Protein AF-A0A2V6ZH81-F1 (afdb_monomer)

Structure (mmCIF, N/CA/C/O backbone):
data_AF-A0A2V6ZH81-F1
#
_entry.id   AF-A0A2V6ZH81-F1
#
loop_
_atom_site.group_PDB
_atom_site.id
_atom_site.type_symbol
_atom_site.label_atom_id
_atom_site.label_alt_id
_atom_site.label_comp_id
_atom_site.label_asym_id
_atom_site.label_entity_id
_atom_site.label_seq_id
_atom_site.pdbx_PDB_ins_code
_atom_site.Cartn_x
_atom_site.Cartn_y
_atom_site.Cartn_z
_atom_site.occupancy
_atom_site.B_iso_or_equiv
_atom_site.auth_seq_id
_atom_site.auth_comp_id
_atom_site.auth_asym_id
_atom_site.auth_atom_id
_atom_site.pdbx_PDB_model_num
ATOM 1 N N . TYR A 1 1 ? -0.610 17.097 5.868 1.00 61.41 1 TYR A N 1
ATOM 2 C CA . TYR A 1 1 ? 0.342 16.097 6.418 1.00 61.41 1 TYR A CA 1
ATOM 3 C C . TYR A 1 1 ? -0.357 15.306 7.524 1.00 61.41 1 TYR A C 1
ATOM 5 O O . TYR A 1 1 ? -1.317 15.846 8.054 1.00 61.41 1 TYR A O 1
ATOM 13 N N . LYS A 1 2 ? 0.050 14.070 7.861 1.00 79.56 2 LYS A N 1
ATOM 14 C CA . LYS A 1 2 ? -0.647 13.115 8.773 1.00 79.56 2 LYS A CA 1
ATOM 15 C C . LYS A 1 2 ? -0.713 13.567 10.258 1.00 79.56 2 LYS A C 1
ATOM 17 O O . LYS A 1 2 ? -0.324 12.849 11.176 1.00 79.56 2 LYS A O 1
ATOM 22 N N . GLY A 1 3 ? -1.156 14.799 10.498 1.00 78.38 3 GLY A N 1
ATOM 23 C CA . GLY A 1 3 ? -1.036 15.551 11.746 1.00 78.38 3 GLY A CA 1
ATOM 24 C C . GLY A 1 3 ? -2.349 15.889 12.443 1.00 78.38 3 GLY A C 1
ATOM 25 O O . GLY A 1 3 ? -2.319 16.682 13.372 1.00 78.38 3 GLY A O 1
ATOM 26 N N . GLY A 1 4 ? -3.470 15.288 12.033 1.00 86.31 4 GLY A N 1
ATOM 27 C CA . GLY A 1 4 ? -4.742 15.406 12.755 1.00 86.31 4 GLY A CA 1
ATOM 28 C C . GLY A 1 4 ? -4.708 14.771 14.158 1.00 86.31 4 GLY A C 1
ATOM 29 O O . GLY A 1 4 ? -3.678 14.223 14.556 1.00 86.31 4 GLY A O 1
ATOM 30 N N . PRO A 1 5 ? -5.815 14.822 14.917 1.00 88.38 5 PRO A N 1
ATOM 31 C CA . PRO A 1 5 ? -5.906 14.250 16.265 1.00 88.38 5 PRO A CA 1
ATOM 32 C C . PRO A 1 5 ? -5.495 12.768 16.346 1.00 88.38 5 PRO A C 1
ATOM 34 O O . PRO A 1 5 ? -5.657 12.018 15.382 1.00 88.38 5 PRO A O 1
ATOM 37 N N . ASN A 1 6 ? -5.014 12.309 17.514 1.00 91.88 6 ASN A N 1
ATOM 38 C CA . ASN A 1 6 ? -4.603 10.905 17.715 1.00 91.88 6 ASN A CA 1
ATOM 39 C C . ASN A 1 6 ? -5.769 9.911 17.872 1.00 91.88 6 ASN A C 1
ATOM 41 O O . ASN A 1 6 ? -5.601 8.829 18.429 1.00 91.88 6 ASN A O 1
ATOM 45 N N . SER A 1 7 ? -6.966 10.266 17.411 1.00 93.56 7 SER A N 1
ATOM 46 C CA . SER A 1 7 ? -8.150 9.409 17.464 1.00 93.56 7 SER A CA 1
ATOM 47 C C . SER A 1 7 ? -8.265 8.470 16.259 1.00 93.56 7 SER A C 1
ATOM 49 O O . SER A 1 7 ? -8.911 7.434 16.386 1.00 93.56 7 SER A O 1
ATOM 51 N N . GLY A 1 8 ? -7.600 8.775 15.140 1.00 91.44 8 GLY A N 1
ATOM 52 C CA . GLY A 1 8 ? -7.647 7.959 13.924 1.00 91.44 8 GLY A CA 1
ATOM 53 C C . GLY A 1 8 ? -7.014 6.569 14.069 1.00 91.44 8 GLY A C 1
ATOM 54 O O . GLY A 1 8 ? -6.008 6.398 14.764 1.00 91.44 8 GLY A O 1
ATOM 55 N N . VAL A 1 9 ? -7.600 5.600 13.363 1.00 94.19 9 VAL A N 1
ATOM 56 C CA . VAL A 1 9 ? -7.074 4.245 13.151 1.00 94.19 9 VAL A CA 1
ATOM 57 C C . VAL A 1 9 ? -6.932 4.046 11.647 1.00 94.19 9 VAL A C 1
ATOM 59 O O . VAL A 1 9 ? -7.850 4.363 10.894 1.00 94.19 9 VAL A O 1
ATOM 62 N N . PHE A 1 10 ? -5.771 3.573 11.206 1.00 94.75 10 PHE A N 1
ATOM 63 C CA . PHE A 1 10 ? -5.413 3.531 9.792 1.00 94.75 10 PHE A CA 1
ATOM 64 C C . PHE A 1 10 ? -5.088 2.106 9.355 1.00 94.75 10 PHE A C 1
ATOM 66 O O . PHE A 1 10 ? -4.421 1.362 10.076 1.00 94.75 10 PHE A O 1
ATOM 73 N N . ILE A 1 11 ? -5.492 1.758 8.138 1.00 95.19 11 ILE A N 1
ATOM 74 C CA . ILE A 1 11 ? -5.024 0.560 7.450 1.00 95.19 11 ILE A CA 1
ATOM 75 C C . ILE A 1 11 ? -4.342 0.975 6.148 1.00 95.19 11 ILE A C 1
ATOM 77 O O . ILE A 1 11 ? -4.889 1.748 5.363 1.00 95.19 11 ILE A O 1
ATOM 81 N N . GLN A 1 12 ? -3.121 0.495 5.940 1.00 96.94 12 GLN A N 1
ATOM 82 C CA . GLN A 1 12 ? -2.424 0.593 4.667 1.00 96.94 12 GLN A CA 1
ATOM 83 C C . GLN A 1 12 ? -2.463 -0.775 4.002 1.00 96.94 12 GLN A C 1
ATOM 85 O O . GLN A 1 12 ? -1.902 -1.731 4.531 1.00 96.94 12 GLN A O 1
ATOM 90 N N . ILE A 1 13 ? -3.088 -0.851 2.834 1.00 97.00 13 ILE A N 1
ATOM 91 C CA . ILE A 1 13 ? -3.173 -2.073 2.038 1.00 97.00 13 ILE A CA 1
ATOM 92 C C . ILE A 1 13 ? -2.262 -1.912 0.822 1.00 97.00 13 ILE A C 1
ATOM 94 O O . ILE A 1 13 ? -2.344 -0.910 0.113 1.00 97.00 13 ILE A O 1
ATOM 98 N N . ILE A 1 14 ? -1.383 -2.884 0.606 1.00 97.25 14 ILE A N 1
ATOM 99 C CA . ILE A 1 14 ? -0.455 -2.946 -0.529 1.00 97.25 14 ILE A CA 1
ATOM 100 C C . ILE A 1 14 ? -0.500 -4.328 -1.178 1.00 97.25 14 ILE A C 1
ATOM 102 O O . ILE A 1 14 ? -0.969 -5.289 -0.573 1.00 97.25 14 ILE A O 1
ATOM 106 N N . CYS A 1 15 ? 0.015 -4.433 -2.393 1.00 97.00 15 CYS A N 1
ATOM 107 C CA . CYS A 1 15 ? 0.167 -5.676 -3.138 1.00 97.00 15 CYS A CA 1
ATOM 108 C C . CYS A 1 15 ? 1.462 -5.620 -3.949 1.00 97.00 15 CYS A C 1
ATOM 110 O O . CYS A 1 15 ? 2.053 -4.541 -4.072 1.00 97.00 15 CYS A O 1
ATOM 112 N N . ASP A 1 16 ? 1.856 -6.754 -4.521 1.00 94.94 16 ASP A N 1
ATOM 113 C CA . ASP A 1 16 ? 2.927 -6.770 -5.514 1.00 94.94 16 ASP A CA 1
ATOM 114 C C . ASP A 1 16 ? 2.486 -6.013 -6.779 1.00 94.94 16 ASP A C 1
ATOM 116 O O . ASP A 1 16 ? 1.291 -5.891 -7.068 1.00 94.94 16 ASP A O 1
ATOM 120 N N . ASP A 1 17 ? 3.454 -5.488 -7.526 1.00 91.06 17 ASP A N 1
ATOM 121 C CA . ASP A 1 17 ? 3.237 -4.816 -8.807 1.00 91.06 17 ASP A CA 1
ATOM 122 C C . ASP A 1 17 ? 3.614 -5.785 -9.942 1.00 91.06 17 ASP A C 1
ATOM 124 O O . ASP A 1 17 ? 4.800 -5.916 -10.245 1.00 91.06 17 ASP A O 1
ATOM 128 N N . PRO A 1 18 ? 2.649 -6.512 -10.548 1.00 86.75 18 PRO A N 1
ATOM 129 C CA . PRO A 1 18 ? 2.954 -7.506 -11.582 1.00 86.75 18 PRO A CA 1
ATOM 130 C C . PRO A 1 18 ? 3.545 -6.872 -12.849 1.00 86.75 18 PRO A C 1
ATOM 132 O O . PRO A 1 18 ? 4.415 -7.465 -13.482 1.00 86.75 18 PRO A O 1
ATOM 135 N N . ASP A 1 19 ? 3.124 -5.647 -13.172 1.00 90.19 19 ASP A N 1
ATOM 136 C CA . ASP A 1 19 ? 3.620 -4.858 -14.300 1.00 90.19 19 ASP A CA 1
ATOM 137 C C . ASP A 1 19 ? 4.567 -3.750 -13.806 1.00 90.19 19 ASP A C 1
ATOM 139 O O . ASP A 1 19 ? 4.240 -2.558 -13.819 1.00 90.19 19 ASP A O 1
ATOM 143 N N . ASP A 1 20 ? 5.747 -4.140 -13.319 1.00 92.69 20 ASP A N 1
ATOM 144 C CA . ASP A 1 20 ? 6.709 -3.198 -12.742 1.00 92.69 20 ASP A CA 1
ATOM 145 C C . ASP A 1 20 ? 7.538 -2.462 -13.812 1.00 92.69 20 ASP A C 1
ATOM 147 O O . ASP A 1 20 ? 8.582 -2.924 -14.280 1.00 92.69 20 ASP A O 1
ATOM 151 N N . LEU A 1 21 ? 7.057 -1.287 -14.222 1.00 95.69 21 LEU A N 1
ATOM 152 C CA . LEU A 1 21 ? 7.675 -0.497 -15.286 1.00 95.69 21 LEU A CA 1
ATOM 153 C C . LEU A 1 21 ? 8.937 0.248 -14.810 1.00 95.69 21 LEU A C 1
ATOM 155 O O . LEU A 1 21 ? 8.924 0.865 -13.741 1.00 95.69 21 LEU A O 1
ATOM 159 N N . PRO A 1 22 ? 10.020 0.296 -15.609 1.00 97.00 22 PRO A N 1
ATOM 160 C CA . PRO A 1 22 ? 11.193 1.098 -15.279 1.00 97.00 22 PRO A CA 1
ATOM 161 C C . PRO A 1 22 ? 10.865 2.595 -15.328 1.00 97.00 22 PRO A C 1
ATOM 163 O O . PRO A 1 22 ? 10.146 3.063 -16.213 1.00 97.00 22 PRO A O 1
ATOM 166 N N . VAL A 1 23 ? 11.448 3.380 -14.419 1.00 97.19 23 VAL A N 1
ATOM 167 C CA . VAL A 1 23 ? 11.367 4.843 -14.506 1.00 97.19 23 VAL A CA 1
ATOM 168 C C . VAL A 1 23 ? 12.394 5.332 -15.537 1.00 97.19 23 VAL A C 1
ATOM 170 O O . VAL A 1 23 ? 13.584 5.033 -15.387 1.00 97.19 23 VAL A O 1
ATOM 173 N N . PRO A 1 24 ? 11.994 6.108 -16.565 1.00 97.38 24 PRO A N 1
ATOM 174 C CA . PRO A 1 24 ? 12.913 6.576 -17.601 1.00 97.38 24 PRO A CA 1
ATOM 175 C C . PRO A 1 24 ? 14.150 7.285 -17.029 1.00 97.38 24 PRO A C 1
ATOM 177 O O . PRO A 1 24 ? 14.044 8.205 -16.217 1.00 97.38 24 PRO A O 1
ATOM 180 N N . GLY A 1 25 ? 15.340 6.841 -17.448 1.00 97.44 25 GLY A N 1
ATOM 181 C CA . GLY A 1 25 ? 16.621 7.417 -17.020 1.00 97.44 25 GLY A CA 1
ATOM 182 C C . GLY A 1 25 ? 17.015 7.135 -15.562 1.00 97.44 25 GLY A C 1
ATOM 183 O O . GLY A 1 25 ? 17.950 7.758 -15.055 1.00 97.44 25 GLY A O 1
ATOM 184 N N . ARG A 1 26 ? 16.328 6.225 -14.860 1.00 97.25 26 ARG A N 1
ATOM 185 C CA . ARG A 1 26 ? 16.630 5.844 -13.469 1.00 97.25 26 ARG A CA 1
ATOM 186 C C . ARG A 1 26 ? 16.964 4.356 -13.360 1.00 97.25 26 ARG A C 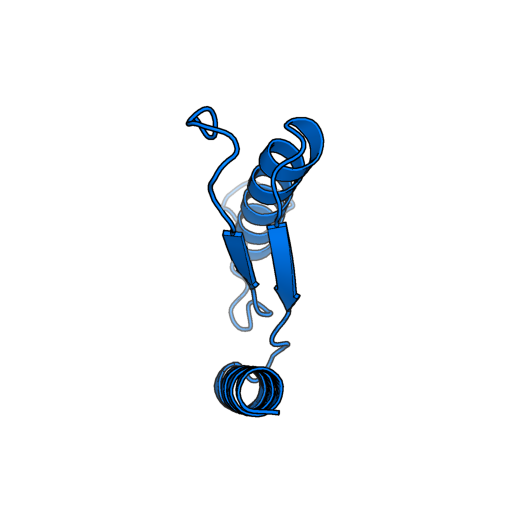1
ATOM 188 O O . ARG A 1 26 ? 16.661 3.565 -14.241 1.00 97.25 26 ARG A O 1
ATOM 195 N N . ARG A 1 27 ? 17.603 3.978 -12.246 1.00 95.88 27 ARG A N 1
ATOM 196 C CA . ARG A 1 27 ? 17.977 2.583 -11.926 1.00 95.88 27 ARG A CA 1
ATOM 197 C C . ARG A 1 27 ? 16.889 1.811 -11.168 1.00 95.88 27 ARG A C 1
ATOM 199 O O . ARG A 1 27 ? 17.143 0.703 -10.717 1.00 95.88 27 ARG A O 1
ATOM 206 N N . TYR A 1 28 ? 15.726 2.419 -10.964 1.00 95.56 28 TYR A N 1
ATOM 207 C CA . TYR A 1 28 ? 14.611 1.847 -10.216 1.00 95.56 28 TYR A CA 1
ATOM 208 C C . TYR A 1 28 ? 13.329 1.913 -11.044 1.00 95.56 28 TYR A C 1
ATOM 210 O O . TYR A 1 28 ? 13.235 2.662 -12.020 1.00 95.56 28 TYR A O 1
ATOM 218 N N . SER A 1 29 ? 12.343 1.132 -10.629 1.00 97.62 29 SER A N 1
ATOM 219 C CA . SER A 1 29 ? 11.041 1.006 -11.267 1.00 97.62 29 SER A CA 1
ATOM 220 C C . SER A 1 29 ? 9.949 1.791 -10.533 1.00 97.62 29 SER A C 1
ATOM 222 O O . SER A 1 29 ? 10.158 2.313 -9.431 1.00 97.62 29 SER A O 1
ATOM 224 N N . PHE A 1 30 ? 8.778 1.916 -11.152 1.00 96.06 30 PHE A N 1
ATOM 225 C CA . PHE A 1 30 ? 7.623 2.576 -10.549 1.00 96.06 30 PHE A CA 1
ATOM 226 C C . PHE A 1 30 ? 7.079 1.799 -9.346 1.00 96.06 30 PHE A C 1
ATOM 228 O O . PHE A 1 30 ? 6.663 2.438 -8.377 1.00 96.06 30 PHE A O 1
ATOM 235 N N . GLY A 1 31 ? 7.156 0.468 -9.339 1.00 95.69 31 GLY A N 1
ATOM 236 C CA . GLY A 1 31 ? 6.831 -0.368 -8.183 1.00 95.69 31 GLY A CA 1
ATOM 237 C C . GLY A 1 31 ? 7.730 -0.056 -6.988 1.00 95.69 31 GLY A C 1
ATOM 238 O O . GLY A 1 31 ? 7.238 0.134 -5.875 1.00 95.69 31 GLY A O 1
ATOM 239 N N . VAL A 1 32 ? 9.035 0.158 -7.210 1.00 95.94 32 VAL A N 1
ATOM 240 C CA . VAL A 1 32 ? 9.949 0.630 -6.149 1.00 95.94 32 VAL A CA 1
ATOM 241 C C . VAL A 1 32 ? 9.521 1.998 -5.612 1.00 95.94 32 VAL A C 1
ATOM 243 O O . VAL A 1 32 ? 9.507 2.203 -4.396 1.00 95.94 32 VAL A O 1
ATOM 246 N N . VAL A 1 33 ? 9.134 2.936 -6.483 1.00 96.25 33 VAL A N 1
ATOM 247 C CA . VAL A 1 33 ? 8.655 4.265 -6.056 1.00 96.25 33 VAL A CA 1
ATOM 248 C C . VAL A 1 33 ? 7.364 4.149 -5.242 1.00 96.25 33 VAL A C 1
ATOM 250 O O . VAL A 1 33 ? 7.267 4.744 -4.167 1.00 96.25 33 VAL A O 1
ATOM 253 N N . LYS A 1 34 ? 6.394 3.357 -5.707 1.00 95.69 34 LYS A N 1
ATOM 254 C CA . LYS A 1 34 ? 5.118 3.105 -5.023 1.00 95.69 34 LYS A CA 1
ATOM 255 C C . LYS A 1 34 ? 5.342 2.471 -3.649 1.00 95.69 34 LYS A C 1
ATOM 257 O O . LYS A 1 34 ? 4.804 2.958 -2.651 1.00 95.69 34 LYS A O 1
ATOM 262 N N . ALA A 1 35 ? 6.191 1.448 -3.569 1.00 95.38 35 ALA A N 1
ATOM 263 C CA . ALA A 1 35 ? 6.555 0.797 -2.315 1.00 95.38 35 ALA A CA 1
ATOM 264 C C . ALA A 1 35 ? 7.245 1.768 -1.342 1.00 95.38 35 ALA A C 1
ATOM 266 O O . ALA A 1 35 ? 6.917 1.785 -0.151 1.00 95.38 35 ALA A O 1
ATOM 267 N N . ALA A 1 36 ? 8.157 2.609 -1.839 1.00 96.31 36 ALA A N 1
ATOM 268 C CA . ALA A 1 36 ? 8.846 3.612 -1.033 1.00 96.31 36 ALA A CA 1
ATOM 269 C C . ALA A 1 36 ? 7.884 4.680 -0.487 1.00 96.31 36 ALA A C 1
ATOM 271 O O . ALA A 1 36 ? 7.968 5.027 0.693 1.00 96.31 36 ALA A O 1
ATOM 272 N N . GLN A 1 37 ? 6.943 5.163 -1.303 1.00 95.88 37 GLN A N 1
ATOM 273 C CA . GLN A 1 37 ? 5.923 6.121 -0.867 1.00 95.88 37 GLN A CA 1
ATOM 274 C C . GLN A 1 37 ? 4.992 5.516 0.187 1.00 95.88 37 GLN A C 1
ATOM 276 O O . GLN A 1 37 ? 4.795 6.119 1.243 1.00 95.88 37 GLN A O 1
ATOM 281 N N . ALA A 1 38 ? 4.490 4.299 -0.043 1.00 96.50 38 ALA A N 1
ATOM 282 C CA . ALA A 1 38 ? 3.669 3.589 0.936 1.00 96.50 38 ALA A CA 1
ATOM 283 C C . ALA A 1 38 ? 4.422 3.411 2.267 1.00 96.50 38 ALA A C 1
ATOM 285 O O . ALA A 1 38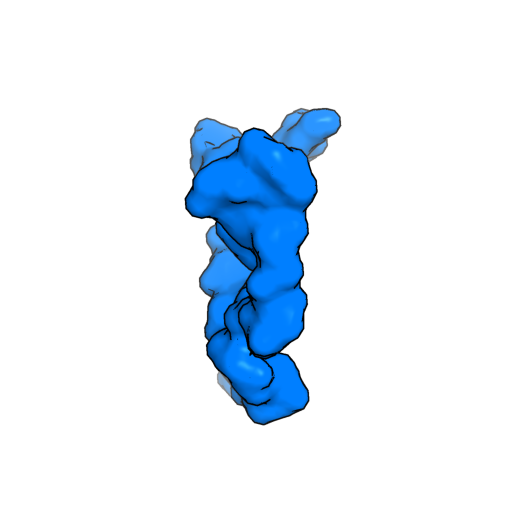 ? 3.891 3.705 3.340 1.00 96.50 38 ALA A O 1
ATOM 286 N N . LEU A 1 39 ? 5.691 3.005 2.221 1.00 96.44 39 LEU A N 1
ATOM 287 C CA . LEU A 1 39 ? 6.498 2.859 3.429 1.00 96.44 39 LEU A CA 1
ATOM 288 C C . LEU A 1 39 ? 6.718 4.195 4.156 1.00 96.44 39 LEU A C 1
ATOM 290 O O . LEU A 1 39 ? 6.602 4.242 5.381 1.00 96.44 39 LEU A O 1
ATOM 294 N N . GLY A 1 40 ? 7.009 5.275 3.426 1.00 96.69 40 GLY A N 1
ATOM 295 C CA . GLY A 1 40 ? 7.150 6.617 3.998 1.00 96.69 40 GLY A CA 1
ATOM 296 C C . GLY A 1 40 ? 5.872 7.077 4.697 1.00 96.69 40 GLY A C 1
ATOM 297 O O . GLY A 1 40 ? 5.910 7.568 5.824 1.00 96.69 40 GLY A O 1
ATOM 298 N N . ASP A 1 41 ? 4.723 6.825 4.079 1.00 95.44 41 ASP A N 1
ATOM 299 C CA . ASP A 1 41 ? 3.423 7.131 4.657 1.00 95.44 41 ASP A CA 1
ATOM 300 C C . ASP A 1 41 ? 3.161 6.390 5.967 1.00 95.44 41 ASP A C 1
ATOM 302 O O . ASP A 1 41 ? 2.689 6.996 6.934 1.00 95.44 41 ASP A O 1
ATOM 306 N N . PHE A 1 42 ? 3.491 5.101 6.013 1.00 96.56 42 PHE A N 1
ATOM 307 C CA . PHE A 1 42 ? 3.327 4.286 7.210 1.00 96.56 42 PHE A CA 1
ATOM 308 C C . PHE A 1 42 ? 4.270 4.728 8.335 1.00 96.56 42 PHE A C 1
ATOM 310 O O . PHE A 1 42 ? 3.829 4.887 9.472 1.00 96.56 42 PHE A O 1
ATOM 317 N N . ARG A 1 43 ? 5.539 5.017 8.020 1.00 96.06 43 ARG A N 1
ATOM 318 C CA . ARG A 1 43 ? 6.523 5.504 9.003 1.00 96.06 43 ARG A CA 1
ATOM 319 C C . ARG A 1 43 ? 6.073 6.791 9.680 1.00 96.06 43 ARG A C 1
ATOM 321 O O . ARG A 1 43 ? 6.106 6.868 10.901 1.00 96.06 43 ARG A O 1
ATOM 328 N N . VAL A 1 44 ? 5.540 7.748 8.922 1.00 95.56 44 VAL A N 1
ATOM 329 C CA . VAL A 1 44 ? 5.022 9.000 9.498 1.00 95.56 44 VAL A CA 1
ATOM 330 C C . VAL A 1 44 ? 3.853 8.748 10.465 1.00 95.56 44 VAL A C 1
ATOM 332 O O . VAL A 1 44 ? 3.699 9.482 11.443 1.00 95.56 44 VAL A O 1
ATOM 335 N N . LEU A 1 45 ? 3.014 7.731 10.220 1.00 95.12 45 LEU A N 1
ATOM 336 C CA . LEU A 1 45 ? 1.974 7.323 11.176 1.00 95.12 45 LEU A CA 1
ATOM 337 C C . LEU A 1 45 ? 2.598 6.729 12.447 1.00 95.12 45 LEU A C 1
ATOM 339 O O . LEU A 1 45 ? 2.212 7.124 13.547 1.00 95.12 45 LEU A O 1
ATOM 343 N N . GLN A 1 46 ? 3.573 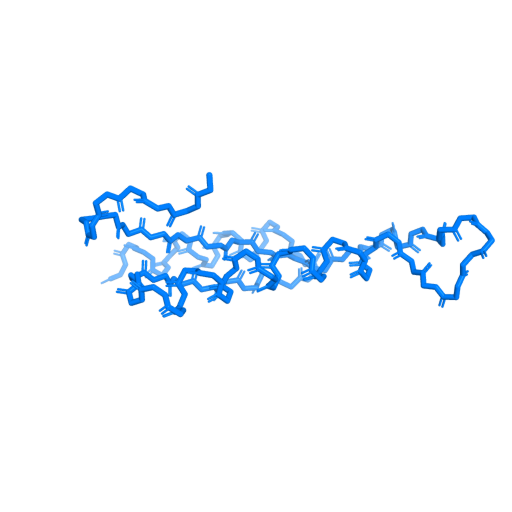5.830 12.303 1.00 93.50 46 GLN A N 1
ATOM 344 C CA . GLN A 1 46 ? 4.252 5.190 13.434 1.00 93.50 46 GLN A CA 1
ATOM 345 C C . GLN A 1 46 ? 5.005 6.198 14.312 1.00 93.50 46 GLN A C 1
ATOM 347 O O . GLN A 1 46 ? 4.810 6.214 15.524 1.00 93.50 46 GLN A O 1
ATOM 352 N N . GLU A 1 47 ? 5.798 7.085 13.710 1.00 94.50 47 GLU A N 1
ATOM 353 C CA . GLU A 1 47 ? 6.571 8.128 14.404 1.00 94.50 47 GLU A CA 1
ATOM 354 C C . GLU A 1 47 ? 5.683 9.081 15.215 1.00 94.50 47 GLU A C 1
ATOM 356 O O . GLU A 1 47 ? 6.105 9.640 16.223 1.00 94.50 47 GLU A O 1
ATOM 361 N N . ARG A 1 48 ? 4.424 9.254 14.800 1.00 93.19 48 ARG A N 1
ATOM 362 C CA . ARG A 1 48 ? 3.429 10.086 15.493 1.00 93.19 48 ARG A CA 1
ATOM 363 C C . ARG A 1 48 ? 2.572 9.306 16.492 1.00 93.19 48 ARG A C 1
ATOM 365 O O . ARG A 1 48 ? 1.576 9.847 16.978 1.00 93.19 48 ARG A O 1
ATOM 372 N N . GLY A 1 49 ? 2.906 8.044 16.763 1.00 93.81 49 GLY A N 1
ATOM 373 C CA . GLY A 1 49 ? 2.162 7.179 17.679 1.00 93.81 49 GLY A CA 1
ATOM 374 C C . GLY A 1 49 ? 0.731 6.894 17.219 1.00 93.81 49 GLY A C 1
ATOM 375 O O . GLY A 1 49 ? -0.163 6.738 18.055 1.00 93.81 49 GLY A O 1
ATOM 376 N N . ARG A 1 50 ? 0.478 6.885 15.901 1.00 94.81 50 ARG A N 1
ATOM 377 C CA . ARG A 1 50 ? -0.836 6.531 15.348 1.00 94.81 50 ARG A CA 1
ATOM 378 C C . ARG A 1 50 ? -1.016 5.018 15.355 1.00 94.81 50 ARG A C 1
ATOM 380 O O . ARG A 1 50 ? -0.080 4.265 15.105 1.00 94.81 50 ARG A O 1
ATOM 387 N N . ARG A 1 51 ? -2.258 4.579 15.551 1.00 95.69 51 ARG A N 1
ATOM 388 C CA . ARG A 1 51 ? -2.650 3.177 15.367 1.00 95.69 51 ARG A CA 1
ATOM 389 C C . ARG A 1 51 ? -2.750 2.906 13.875 1.00 95.69 51 ARG A C 1
ATOM 391 O O . ARG A 1 51 ? -3.663 3.405 13.218 1.00 95.69 51 ARG A O 1
ATOM 398 N N . ALA A 1 52 ? -1.787 2.168 13.345 1.00 95.44 52 ALA A N 1
ATOM 399 C CA . ALA A 1 52 ? -1.724 1.844 11.933 1.00 95.44 52 ALA A CA 1
ATOM 400 C C . ALA A 1 52 ? -1.372 0.369 11.746 1.00 95.44 52 ALA A C 1
ATOM 402 O O . ALA A 1 52 ? -0.421 -0.125 12.350 1.00 95.44 52 ALA A O 1
ATOM 403 N N . LEU A 1 53 ? -2.121 -0.311 10.882 1.00 95.81 53 LEU A N 1
ATOM 404 C CA . LEU A 1 53 ? -1.824 -1.662 10.420 1.00 95.81 53 LEU A CA 1
ATOM 405 C C . LEU A 1 53 ? -1.414 -1.606 8.949 1.00 95.81 53 LEU A C 1
ATOM 407 O O . LEU A 1 53 ? -2.035 -0.899 8.156 1.00 95.81 53 LEU A O 1
ATOM 411 N N . ARG A 1 54 ? -0.376 -2.355 8.577 1.00 96.94 54 ARG A N 1
ATOM 412 C CA . ARG A 1 54 ? 0.024 -2.545 7.180 1.00 96.94 54 ARG A CA 1
ATOM 413 C C . ARG A 1 54 ? -0.286 -3.977 6.770 1.00 96.94 54 ARG A C 1
ATOM 415 O O . ARG A 1 54 ? 0.166 -4.905 7.432 1.00 96.94 54 ARG A O 1
ATOM 422 N N . VAL A 1 55 ? -1.030 -4.142 5.683 1.00 97.31 55 VAL A N 1
ATOM 423 C CA . VAL A 1 55 ? -1.436 -5.438 5.133 1.00 97.31 55 VAL A CA 1
ATOM 424 C C . VAL A 1 55 ? -0.885 -5.572 3.721 1.00 97.31 55 VAL A C 1
ATOM 426 O O . VAL A 1 55 ? -1.122 -4.709 2.876 1.00 97.31 55 VAL A O 1
ATOM 429 N N . HIS A 1 56 ? -0.156 -6.657 3.472 1.00 97.06 56 HIS A N 1
ATOM 430 C CA . HIS A 1 56 ? 0.346 -7.010 2.151 1.00 97.06 56 HIS A CA 1
ATOM 431 C C . HIS A 1 56 ? -0.503 -8.141 1.567 1.00 97.06 56 HIS A C 1
ATOM 433 O O . HIS A 1 56 ? -0.539 -9.231 2.129 1.00 97.06 56 HIS A O 1
ATOM 439 N N . LEU A 1 57 ? -1.185 -7.883 0.451 1.00 97.38 57 LEU A N 1
ATOM 440 C CA . LEU A 1 57 ? -2.091 -8.835 -0.200 1.00 97.38 57 LEU A CA 1
ATOM 441 C C . LEU A 1 57 ? -1.357 -9.915 -1.011 1.00 97.38 57 LEU A C 1
ATOM 443 O O . LEU A 1 57 ? -1.936 -10.958 -1.291 1.00 97.38 57 LEU A O 1
ATOM 447 N N . GLY A 1 58 ? -0.093 -9.670 -1.368 1.00 95.75 58 GLY A N 1
ATOM 448 C CA . GLY A 1 58 ? 0.688 -10.528 -2.263 1.00 95.75 58 GLY A CA 1
ATOM 449 C C . GLY A 1 58 ? 0.400 -10.214 -3.730 1.00 95.75 58 GLY A C 1
ATOM 450 O O . GLY A 1 58 ? -0.050 -9.110 -4.050 1.00 95.75 58 GLY A O 1
ATOM 451 N N . SER A 1 59 ? 0.650 -11.187 -4.602 1.00 95.81 59 SER A N 1
ATOM 452 C CA . SER A 1 59 ? 0.488 -11.063 -6.053 1.00 95.81 59 SER A CA 1
ATOM 453 C C . SER A 1 59 ? -0.946 -11.301 -6.534 1.00 95.81 59 SER A C 1
ATOM 455 O O . SER A 1 59 ? -1.356 -10.723 -7.538 1.00 95.81 59 SER A O 1
ATOM 457 N N . ASP A 1 60 ? -1.741 -12.089 -5.803 1.00 96.69 60 ASP A N 1
ATOM 458 C CA . ASP A 1 60 ? -3.176 -12.256 -6.060 1.00 96.69 60 ASP A CA 1
ATOM 459 C C . ASP A 1 60 ? -3.994 -11.328 -5.154 1.00 96.69 60 ASP A C 1
ATOM 461 O O . ASP A 1 60 ? -4.381 -11.666 -4.031 1.00 96.69 60 ASP A O 1
ATOM 465 N N . VAL A 1 61 ? -4.291 -10.138 -5.675 1.00 96.19 61 VAL A N 1
ATOM 466 C CA . VAL A 1 61 ? -5.087 -9.119 -4.978 1.00 96.19 61 VAL A CA 1
ATOM 467 C C . VAL A 1 61 ? -6.469 -9.647 -4.589 1.00 96.19 61 VAL A C 1
ATOM 469 O O . VAL A 1 61 ? -6.960 -9.333 -3.504 1.00 96.19 61 VAL A O 1
ATOM 472 N N . LYS 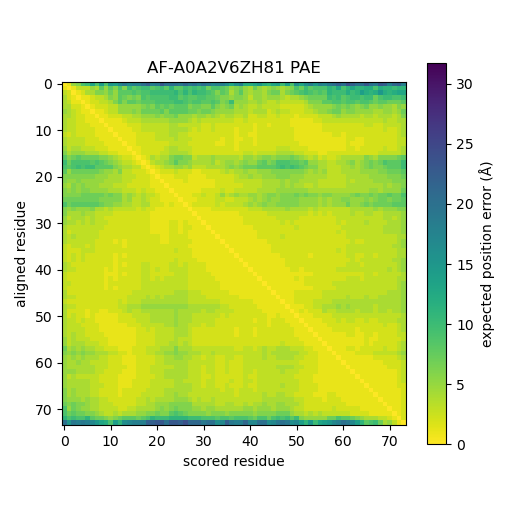A 1 62 ? -7.111 -10.457 -5.439 1.00 97.31 62 LYS A N 1
ATOM 473 C CA . LYS A 1 62 ? -8.478 -10.930 -5.196 1.00 97.31 62 LYS A CA 1
ATOM 474 C C . LYS A 1 62 ? -8.499 -11.948 -4.060 1.00 97.31 62 LYS A C 1
ATOM 476 O O . LYS A 1 62 ? -9.323 -11.824 -3.151 1.00 97.31 62 LYS A O 1
ATOM 481 N N . ALA A 1 63 ? -7.583 -12.914 -4.079 1.00 97.88 63 ALA A N 1
ATOM 482 C CA . ALA A 1 63 ? -7.438 -13.878 -2.993 1.00 97.88 63 ALA A CA 1
ATOM 483 C C . ALA A 1 63 ? -7.012 -13.198 -1.682 1.00 97.88 63 ALA A C 1
ATOM 485 O O . ALA A 1 63 ? -7.580 -13.497 -0.627 1.00 97.88 63 ALA A O 1
ATOM 486 N N . GLY A 1 64 ? -6.075 -12.247 -1.748 1.00 97.50 64 GLY A N 1
ATOM 487 C CA . GLY A 1 64 ? -5.611 -11.484 -0.590 1.00 97.50 64 GLY A CA 1
ATOM 488 C C . GLY A 1 64 ? -6.727 -10.670 0.069 1.00 97.50 64 GLY A C 1
ATOM 489 O O . GLY A 1 64 ? -6.888 -10.718 1.289 1.00 97.50 64 GLY A O 1
ATOM 490 N N . LEU A 1 65 ? -7.550 -9.969 -0.719 1.00 97.12 65 LEU A N 1
ATOM 491 C CA . LEU A 1 65 ? -8.703 -9.227 -0.195 1.00 97.12 65 LEU A CA 1
ATOM 492 C C . LEU A 1 65 ? -9.753 -10.156 0.421 1.00 97.12 65 LEU A C 1
ATOM 494 O O . LEU A 1 65 ? -10.291 -9.840 1.479 1.00 97.12 65 LEU A O 1
ATOM 498 N N . ALA A 1 66 ? -10.017 -11.314 -0.192 1.00 97.62 66 ALA A N 1
ATOM 499 C CA . ALA A 1 66 ? -10.937 -12.300 0.373 1.00 97.62 66 ALA A CA 1
ATOM 500 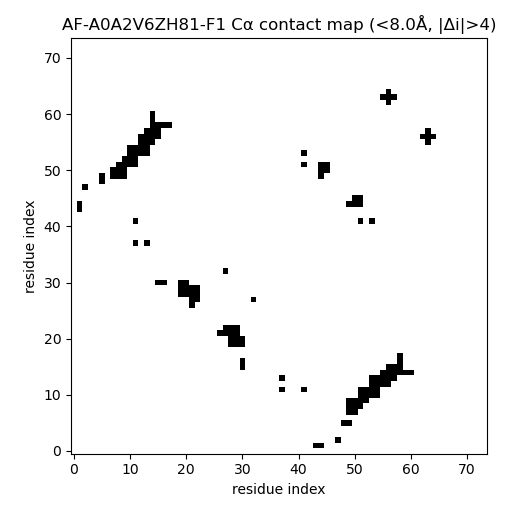C C . ALA A 1 66 ? -10.439 -12.846 1.723 1.00 97.62 66 ALA A C 1
ATOM 502 O O . ALA A 1 66 ? -11.236 -13.062 2.634 1.00 97.62 66 ALA A O 1
ATOM 503 N N . LEU A 1 67 ? -9.126 -13.058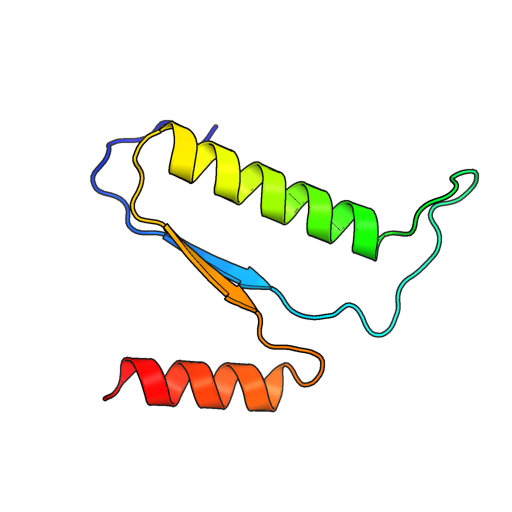 1.870 1.00 97.06 67 LEU A N 1
ATOM 504 C CA . LEU A 1 67 ? -8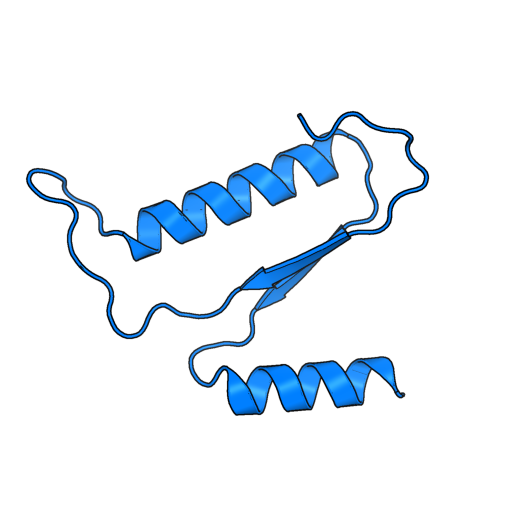.523 -13.463 3.140 1.00 97.06 67 LEU A CA 1
ATOM 505 C C . LEU A 1 67 ? -8.636 -12.363 4.200 1.00 97.06 67 LEU A C 1
ATOM 507 O O . LEU A 1 67 ? -9.021 -12.661 5.329 1.00 97.06 67 LEU A O 1
ATOM 51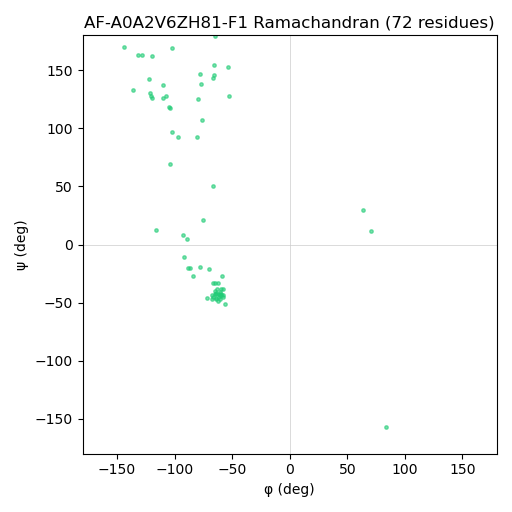1 N N . LEU A 1 68 ? -8.341 -11.112 3.836 1.00 96.06 68 LEU A N 1
ATOM 512 C CA . LEU A 1 68 ? -8.485 -9.972 4.740 1.00 96.06 68 LEU A CA 1
ATOM 513 C C . LEU A 1 68 ? -9.935 -9.815 5.214 1.00 96.06 68 LEU A C 1
ATOM 515 O O . LEU A 1 68 ? -10.153 -9.629 6.404 1.00 96.06 68 LEU A O 1
ATOM 519 N N . GLY A 1 69 ? -10.913 -9.946 4.311 1.00 96.31 69 GLY A N 1
ATOM 520 C CA . GLY A 1 69 ? -12.335 -9.912 4.661 1.00 96.31 69 GLY A CA 1
ATOM 521 C C . GLY A 1 69 ? -12.695 -10.956 5.719 1.00 96.31 69 GLY A C 1
ATOM 522 O O . GLY A 1 69 ? -13.208 -10.600 6.774 1.00 96.31 69 GLY A O 1
ATOM 523 N N . ARG A 1 70 ? -12.313 -12.223 5.502 1.00 97.12 70 ARG A N 1
ATOM 524 C CA . ARG A 1 70 ? -12.543 -13.298 6.487 1.00 97.12 70 ARG A CA 1
ATOM 525 C C . ARG A 1 70 ? -11.876 -13.029 7.836 1.00 97.12 70 ARG A C 1
ATOM 527 O O . ARG A 1 70 ? -12.444 -13.361 8.866 1.00 97.12 70 ARG A O 1
ATOM 534 N N . ALA A 1 71 ? -10.675 -12.452 7.836 1.00 93.94 71 ALA A N 1
ATOM 535 C CA . ALA A 1 71 ? -9.946 -12.146 9.064 1.00 93.94 71 ALA A CA 1
ATOM 536 C C . ALA A 1 71 ? -10.579 -11.006 9.885 1.00 93.94 71 ALA A C 1
ATOM 538 O O . ALA A 1 71 ? -10.289 -10.897 11.070 1.00 93.94 71 ALA A O 1
ATOM 539 N N . LEU A 1 72 ? -11.403 -10.152 9.267 1.00 90.69 72 LEU A N 1
ATOM 540 C CA . LEU A 1 72 ? -12.116 -9.063 9.945 1.00 90.69 72 LEU A CA 1
ATOM 541 C C . LEU A 1 72 ? -13.480 -9.492 10.507 1.00 90.69 72 LEU A C 1
ATOM 543 O O . LEU A 1 72 ? -14.014 -8.803 11.372 1.00 90.69 72 LEU A O 1
ATOM 547 N N . GLU A 1 73 ? -14.048 -10.583 9.996 1.00 91.62 73 GLU A N 1
ATOM 548 C CA . GLU A 1 73 ? -15.344 -11.130 10.424 1.00 91.62 73 GLU A CA 1
ATOM 549 C C . GLU A 1 73 ? -15.227 -12.193 11.532 1.00 91.62 73 GLU A C 1
ATOM 551 O O . GLU A 1 73 ? -16.246 -12.590 12.096 1.00 91.62 73 GLU A O 1
ATOM 556 N N . ALA A 1 74 ? -14.009 -12.662 11.822 1.00 64.81 74 ALA A N 1
ATOM 557 C CA . ALA A 1 74 ? -13.702 -13.653 12.858 1.00 64.81 74 ALA A CA 1
ATOM 558 C C . ALA A 1 74 ? -13.487 -13.008 14.235 1.00 64.81 74 ALA A C 1
ATOM 560 O O . ALA A 1 74 ? -13.917 -13.629 15.234 1.00 64.81 74 ALA A O 1
#

pLDDT: mean 93.92, std 6.26, range [61.41, 97.88]

Solvent-accessible surface area (backbone atoms only — not comparable to full-atom values): 4592 Å² total; per-residue (Å²): 124,98,71,70,75,89,81,60,76,46,78,47,80,48,60,60,61,91,82,58,46,73,38,88,99,56,97,51,32,49,44,57,52,54,52,51,51,54,51,53,56,51,48,55,37,53,80,66,72,40,54,68,47,80,46,75,35,42,81,50,55,69,63,28,51,54,51,53,54,54,68,74,76,109

Sequence (74 aa):
YKGGPNSGVFIQIICDDPDDLPVPGRRYSFGVVKAAQALGDFRVLQERGRRALRVHLGSDVKAGLALLGRALEA

Nearest PDB structures (foldseek):
  6cv6-assembly3_G  TM=3.874E-01  e=8.138E+00  Paraburkholderia phymatum STM815

Secondary structure (DSSP, 8-state):
---S-TT-EEEEEE---SS-PBPTTSSSBHHHHHHHHHHHHHHHHHHTT-EEEEEE--S-HHHHHHHHHH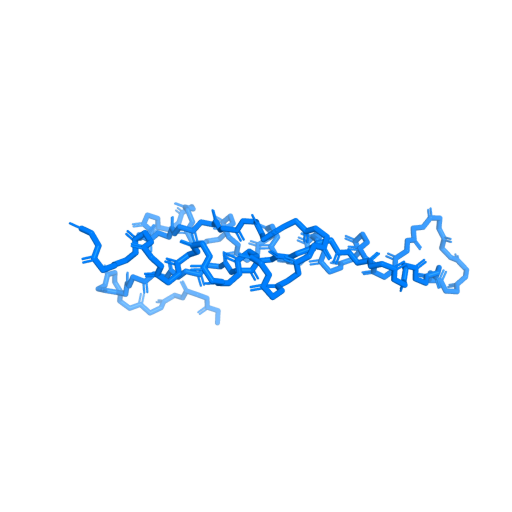HHH-

Foldseek 3Di:
DPDDDLPDAEEAEEEQDPPFACDPPDPHTVSVVVVVVSVVVVVVCVVVVHHYHYAYQYHPVPNSVVVVVVVVVD

Mean predicted aligned error: 3.48 Å

Radius of gyration: 14.9 Å; Cα contacts (8 Å, |Δi|>4): 73; chains: 1; bounding box: 33×30×35 Å